Protein AF-A0A2E6LQM0-F1 (afdb_monomer_lite)

Secondary structure (DSSP, 8-state):
--HHHHHHHHHHHHHHHHHHHHHHTEEETTEE-HHHHHHHHHHHHHHHHH-GGGGT--GGGHHHHHHHHHHHHHHHH-TT--HHHHHHHHTSHHHHHHHHHTT--HHHHHHHHHHHHHHH-HHHHHHHHHHHHT-TT-

Radius of gyration: 16.31 Å; chains: 1; bounding box: 51×28×39 Å

pLDDT: mean 93.1, std 7.5, range [54.34, 98.25]

Foldseek 3Di:
DDLVVLLVVLLVLCVVVLVVLQVVQDPDPPDGNLLSSLLSLLLVLLVCCVCVVVSVDDNVSSVSNQVSSQVSSCVVNHHPDGNLVSLVCCLDPNVVVSCVVVVPDPVSSVSSPLVSCCSVPVPVNVVVVVCVVPPPVD

Sequence (138 aa):
MTSTELHRRLDAQFAPVMDDLAARAAVTDHMLDRDIYRILVATLWVNVVLAPEDAGLEERQLETLHDVINARIEPVLGAGE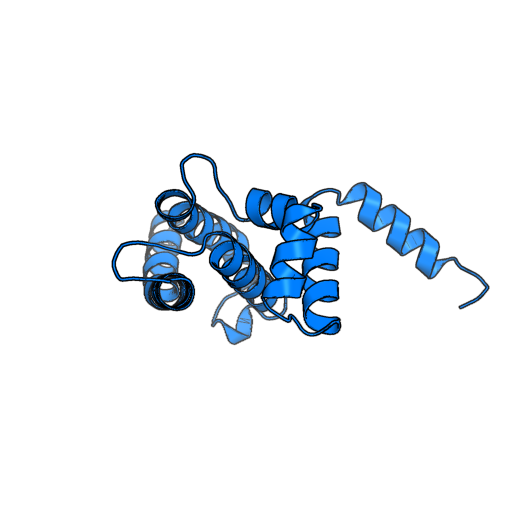SLRSCFRYLNGRDGERAMKEARLPPNHRDMLLYFASIILDPEGHRRWMDAIRNDPRR

Structure (mmCIF, N/CA/C/O backbone):
data_AF-A0A2E6LQM0-F1
#
_entry.id   AF-A0A2E6LQM0-F1
#
loop_
_atom_site.group_PDB
_atom_site.id
_atom_site.type_symbol
_atom_site.label_atom_id
_atom_site.label_alt_id
_atom_site.label_comp_id
_atom_site.label_asym_id
_atom_site.label_entity_id
_atom_site.label_seq_id
_atom_site.pdbx_PDB_ins_code
_atom_site.Cartn_x
_atom_site.Cartn_y
_atom_site.Cartn_z
_atom_site.occupancy
_atom_site.B_iso_or_equiv
_atom_site.auth_seq_id
_atom_site.auth_comp_id
_atom_site.auth_asym_id
_atom_site.auth_atom_id
_atom_site.pdbx_PDB_model_num
ATOM 1 N N . MET A 1 1 ? -15.438 -9.094 -20.113 1.00 68.62 1 MET A N 1
ATOM 2 C CA . MET A 1 1 ? -15.581 -8.458 -18.790 1.00 68.62 1 MET A CA 1
ATOM 3 C C . MET A 1 1 ? -15.360 -6.971 -18.976 1.00 68.62 1 MET A C 1
ATOM 5 O O . MET A 1 1 ? -14.354 -6.594 -19.566 1.00 68.62 1 MET A O 1
ATOM 9 N N . THR A 1 2 ? -16.323 -6.152 -18.576 1.00 86.94 2 THR A N 1
ATOM 10 C CA . THR A 1 2 ? -16.230 -4.686 -18.641 1.00 86.94 2 THR A CA 1
ATOM 11 C C . THR A 1 2 ? -15.305 -4.147 -17.541 1.00 86.94 2 THR A C 1
ATOM 13 O O . THR A 1 2 ? -15.049 -4.836 -16.553 1.00 86.94 2 THR A O 1
ATOM 16 N N . SER A 1 3 ? -14.808 -2.912 -17.687 1.00 84.38 3 SER A N 1
ATOM 17 C CA . SER A 1 3 ? -13.969 -2.255 -16.665 1.00 84.38 3 SER A CA 1
ATOM 18 C C . SER A 1 3 ? -14.671 -2.195 -15.296 1.00 84.38 3 SER A C 1
ATOM 20 O O . SER A 1 3 ? -14.078 -2.531 -14.274 1.00 84.38 3 SER A O 1
ATOM 22 N N . THR A 1 4 ? -15.975 -1.899 -15.276 1.00 89.94 4 THR A N 1
ATOM 23 C CA . THR A 1 4 ? -16.789 -1.860 -14.050 1.00 89.94 4 THR A CA 1
ATOM 24 C C . THR A 1 4 ? -16.953 -3.234 -13.391 1.00 89.94 4 THR A C 1
ATOM 26 O O . THR A 1 4 ? -16.914 -3.340 -12.165 1.00 89.94 4 THR A O 1
ATOM 29 N N . GLU A 1 5 ? -17.130 -4.300 -14.176 1.00 93.62 5 GLU A N 1
ATOM 30 C CA . GLU A 1 5 ? -17.205 -5.670 -13.645 1.00 93.62 5 GLU A CA 1
ATOM 31 C C . GLU A 1 5 ? -15.868 -6.123 -13.055 1.00 93.62 5 GLU A C 1
ATOM 33 O O . GLU A 1 5 ? -15.854 -6.742 -11.990 1.00 93.62 5 GLU A O 1
ATOM 38 N N . LEU A 1 6 ? -14.752 -5.787 -13.713 1.00 93.94 6 LEU A N 1
ATOM 39 C CA . LEU A 1 6 ? -13.416 -6.078 -13.195 1.00 93.94 6 LEU A CA 1
ATOM 40 C C . LEU A 1 6 ? -13.180 -5.356 -11.867 1.00 93.94 6 LEU A C 1
ATOM 42 O O . LEU A 1 6 ? -12.761 -5.999 -10.909 1.00 93.94 6 LEU A O 1
ATOM 46 N N . HIS A 1 7 ? -13.500 -4.062 -11.796 1.00 96.25 7 HIS A N 1
ATOM 47 C CA . HIS A 1 7 ? -13.360 -3.275 -10.572 1.00 96.25 7 HIS A CA 1
ATOM 48 C C . HIS A 1 7 ? -14.140 -3.901 -9.409 1.00 96.25 7 HIS A C 1
ATOM 50 O O . HIS A 1 7 ? -13.564 -4.174 -8.362 1.00 96.25 7 HIS A O 1
ATOM 56 N N . ARG A 1 8 ? -15.424 -4.232 -9.611 1.00 96.19 8 ARG A N 1
ATOM 57 C CA . ARG A 1 8 ? -16.259 -4.861 -8.572 1.00 96.19 8 ARG A CA 1
ATOM 58 C C . ARG A 1 8 ? -15.725 -6.225 -8.129 1.00 96.19 8 ARG A C 1
ATOM 60 O O . ARG A 1 8 ? -15.775 -6.548 -6.946 1.00 96.19 8 ARG A O 1
ATOM 67 N N . ARG A 1 9 ? -15.233 -7.040 -9.068 1.00 96.56 9 ARG A N 1
ATOM 68 C CA . ARG A 1 9 ? -14.645 -8.351 -8.756 1.00 96.56 9 ARG A CA 1
ATOM 69 C C . ARG A 1 9 ? -13.395 -8.203 -7.890 1.00 96.56 9 ARG A C 1
ATOM 71 O O . ARG A 1 9 ? -13.270 -8.916 -6.900 1.00 96.56 9 ARG A O 1
ATOM 78 N N . LEU A 1 10 ? -12.490 -7.300 -8.270 1.00 97.25 10 LEU A N 1
ATOM 79 C CA . LEU A 1 10 ? -11.258 -7.040 -7.523 1.00 97.25 10 LEU A CA 1
ATOM 80 C C . LEU A 1 10 ? -11.552 -6.449 -6.147 1.00 97.25 10 LEU A C 1
ATOM 82 O O . LEU A 1 10 ? -10.947 -6.880 -5.171 1.00 97.25 10 LEU A O 1
ATOM 86 N N . ASP A 1 11 ? -12.521 -5.539 -6.060 1.00 97.62 11 ASP A N 1
ATOM 87 C CA . ASP A 1 11 ? -12.989 -4.996 -4.789 1.00 97.62 11 ASP A CA 1
ATOM 88 C C . ASP A 1 11 ? -13.477 -6.103 -3.850 1.00 97.62 11 ASP A C 1
ATOM 90 O O . ASP A 1 11 ? -12.983 -6.221 -2.733 1.00 97.62 11 ASP A O 1
ATOM 94 N N . ALA A 1 12 ? -14.355 -6.990 -4.324 1.00 97.06 12 ALA A N 1
ATOM 95 C CA . ALA A 1 12 ? -14.837 -8.117 -3.527 1.00 97.06 12 ALA A CA 1
ATOM 96 C C . ALA A 1 12 ? -13.717 -9.099 -3.132 1.00 97.06 12 ALA A C 1
ATOM 98 O O . ALA A 1 12 ? -13.733 -9.639 -2.029 1.00 97.06 12 ALA A O 1
ATOM 99 N N . GLN A 1 13 ? -12.743 -9.329 -4.019 1.00 96.50 13 GLN A N 1
ATOM 100 C CA . GLN A 1 13 ? -11.610 -10.222 -3.769 1.00 96.50 13 GLN A CA 1
ATOM 101 C C . GLN A 1 13 ? -10.655 -9.661 -2.705 1.00 96.50 13 GLN A C 1
ATOM 103 O O . GLN A 1 13 ? -10.186 -10.411 -1.852 1.00 96.50 13 GLN A O 1
ATOM 108 N N . PHE A 1 14 ? -10.359 -8.359 -2.750 1.00 97.12 14 PHE A N 1
ATOM 109 C CA . PHE A 1 14 ? -9.395 -7.717 -1.851 1.00 97.12 14 PHE A CA 1
ATOM 110 C C . PHE A 1 14 ? -10.026 -7.135 -0.588 1.00 97.12 14 PHE A C 1
ATOM 112 O O . PHE A 1 14 ? -9.290 -6.845 0.356 1.00 97.12 14 PHE A O 1
ATOM 119 N N . ALA A 1 15 ? -11.356 -7.013 -0.522 1.00 96.62 15 ALA A N 1
ATOM 120 C CA . ALA A 1 15 ? -12.053 -6.522 0.663 1.00 96.62 15 ALA A CA 1
ATOM 121 C C . ALA A 1 15 ? -11.598 -7.205 1.961 1.00 96.62 15 ALA A C 1
ATOM 123 O O . ALA A 1 15 ? -11.168 -6.486 2.860 1.00 96.62 15 ALA A O 1
ATOM 124 N N . PRO A 1 16 ? -11.563 -8.552 2.052 1.00 96.81 16 PRO A N 1
ATOM 125 C CA . PRO A 1 16 ? -11.198 -9.220 3.299 1.00 96.81 16 PRO A CA 1
ATOM 126 C C . PRO A 1 16 ? -9.758 -8.926 3.725 1.00 96.81 16 PRO A C 1
ATOM 128 O O . PRO A 1 16 ? -9.474 -8.807 4.912 1.00 96.81 16 PRO A O 1
ATOM 131 N N . VAL A 1 17 ? -8.845 -8.787 2.758 1.00 96.56 17 VAL A N 1
ATOM 132 C CA . VAL A 1 17 ? -7.440 -8.458 3.030 1.00 96.56 17 VAL A CA 1
ATOM 133 C C . VAL A 1 17 ? -7.339 -7.034 3.559 1.00 96.56 17 VAL A C 1
ATOM 135 O O . VAL A 1 17 ? -6.678 -6.802 4.563 1.00 96.56 17 VAL A O 1
ATOM 138 N N . MET A 1 18 ? -8.019 -6.082 2.919 1.00 96.62 18 MET A N 1
ATOM 139 C CA . MET A 1 18 ? -8.012 -4.682 3.347 1.00 96.62 18 MET A CA 1
ATOM 140 C C . MET A 1 18 ? -8.632 -4.503 4.738 1.00 96.62 18 MET A C 1
ATOM 142 O O . MET A 1 18 ? -8.105 -3.726 5.537 1.00 96.62 18 MET A O 1
ATOM 146 N N . ASP A 1 19 ? -9.690 -5.254 5.044 1.00 94.69 19 ASP A N 1
ATOM 147 C CA . ASP A 1 19 ? -10.330 -5.259 6.361 1.00 94.69 19 ASP A CA 1
ATOM 148 C C . ASP A 1 19 ? -9.392 -5.849 7.431 1.00 94.69 19 ASP A C 1
ATOM 150 O O . ASP A 1 19 ? -9.253 -5.279 8.514 1.00 94.69 19 ASP A O 1
ATOM 154 N N . ASP A 1 20 ? -8.669 -6.931 7.116 1.00 95.69 20 ASP A N 1
ATOM 155 C CA . ASP A 1 20 ? -7.648 -7.508 8.002 1.00 95.69 20 ASP A CA 1
ATOM 156 C C . ASP A 1 20 ? -6.478 -6.536 8.245 1.00 95.69 20 ASP A C 1
ATOM 158 O O . ASP A 1 20 ? -6.012 -6.393 9.375 1.00 95.69 20 ASP A O 1
ATOM 162 N N . LEU A 1 21 ? -6.031 -5.791 7.226 1.00 96.12 21 LEU A N 1
ATOM 163 C CA . LEU A 1 21 ? -5.003 -4.759 7.414 1.00 96.12 21 LEU A CA 1
ATOM 164 C C . LEU A 1 21 ? -5.471 -3.646 8.358 1.00 96.12 21 LEU A C 1
ATOM 166 O O . LEU A 1 21 ? -4.701 -3.204 9.213 1.00 96.12 21 LEU A O 1
ATOM 170 N N . ALA A 1 22 ? -6.722 -3.199 8.221 1.00 93.56 22 ALA A N 1
ATOM 171 C CA . ALA A 1 22 ? -7.304 -2.206 9.119 1.00 93.56 22 ALA A CA 1
ATOM 172 C C . ALA A 1 22 ? -7.414 -2.746 10.553 1.00 93.56 22 ALA A C 1
ATOM 174 O O . ALA A 1 22 ? -7.044 -2.050 11.496 1.00 93.56 22 ALA A O 1
ATOM 175 N N . ALA A 1 23 ? -7.836 -4.003 10.717 1.00 92.50 23 ALA A N 1
ATOM 176 C CA . ALA A 1 23 ? -7.922 -4.656 12.019 1.00 92.50 23 ALA A CA 1
ATOM 177 C C . ALA A 1 23 ? -6.548 -4.804 12.694 1.00 92.50 23 ALA A C 1
ATOM 179 O O . ALA A 1 23 ? -6.412 -4.525 13.881 1.00 92.50 23 ALA A O 1
ATOM 180 N N . ARG A 1 24 ? -5.499 -5.170 11.945 1.00 92.69 24 ARG A N 1
ATOM 181 C CA . ARG A 1 24 ? -4.119 -5.250 12.466 1.00 92.69 24 ARG A CA 1
ATOM 182 C C . ARG A 1 24 ? -3.553 -3.897 12.888 1.00 92.69 24 ARG A C 1
ATOM 184 O O . ARG A 1 24 ? -2.681 -3.847 13.750 1.00 92.69 24 ARG A O 1
ATOM 191 N N . ALA A 1 25 ? -4.020 -2.822 12.262 1.00 92.88 25 ALA A N 1
ATOM 192 C CA . ALA A 1 25 ? -3.662 -1.458 12.621 1.00 92.88 25 ALA A CA 1
ATOM 193 C C . ALA A 1 25 ? -4.544 -0.886 13.748 1.00 92.88 25 ALA A C 1
ATOM 195 O O . ALA A 1 25 ? -4.293 0.225 14.210 1.00 92.88 25 ALA A O 1
ATOM 196 N N . ALA A 1 26 ? -5.578 -1.600 14.201 1.00 88.94 26 ALA A N 1
ATOM 197 C CA . ALA A 1 26 ? -6.442 -1.131 15.274 1.00 88.94 26 ALA A CA 1
ATOM 198 C C . ALA A 1 26 ? -5.712 -1.179 16.627 1.00 88.94 26 ALA A C 1
ATOM 200 O O . ALA A 1 26 ? -5.187 -2.209 17.045 1.00 88.94 26 ALA A O 1
ATOM 201 N N . VAL A 1 27 ? -5.706 -0.047 17.328 1.00 80.62 27 VAL A N 1
ATOM 202 C CA . VAL A 1 27 ? -5.207 0.090 18.705 1.00 80.62 27 VAL A CA 1
ATOM 203 C C . VAL A 1 27 ? -6.338 -0.177 19.703 1.00 80.62 27 VAL A C 1
ATOM 205 O O . VAL A 1 27 ? -6.116 -0.762 20.760 1.00 80.62 27 VAL A O 1
ATOM 208 N N . THR A 1 28 ? -7.558 0.241 19.355 1.00 77.31 28 THR A N 1
ATOM 209 C CA . THR A 1 28 ? -8.825 -0.064 20.043 1.00 77.31 28 THR A CA 1
ATOM 210 C C . THR A 1 28 ? -9.952 -0.155 19.008 1.00 77.31 28 THR A C 1
ATOM 212 O O . THR A 1 28 ? -9.744 0.205 17.850 1.00 77.31 28 THR A O 1
ATOM 215 N N . ASP A 1 29 ? -11.166 -0.534 19.421 1.00 68.25 29 ASP A N 1
ATOM 216 C CA . ASP A 1 29 ? -12.345 -0.633 18.536 1.00 68.25 29 ASP A CA 1
ATOM 217 C C . ASP A 1 29 ? -12.679 0.662 17.761 1.00 68.25 29 ASP A C 1
ATOM 219 O O . ASP A 1 29 ? -13.433 0.636 16.787 1.00 68.25 29 ASP A O 1
ATOM 223 N N . HIS A 1 30 ? -12.134 1.813 18.174 1.00 68.94 30 HIS A N 1
ATOM 224 C CA . HIS A 1 30 ? -12.396 3.120 17.559 1.00 68.94 30 HIS A CA 1
ATOM 225 C C . HIS A 1 30 ? -11.135 3.896 17.164 1.00 68.94 30 HIS A C 1
ATOM 227 O O . HIS A 1 30 ? -11.244 5.012 16.654 1.00 68.94 30 HIS A O 1
ATOM 233 N N . MET A 1 31 ? -9.942 3.347 17.4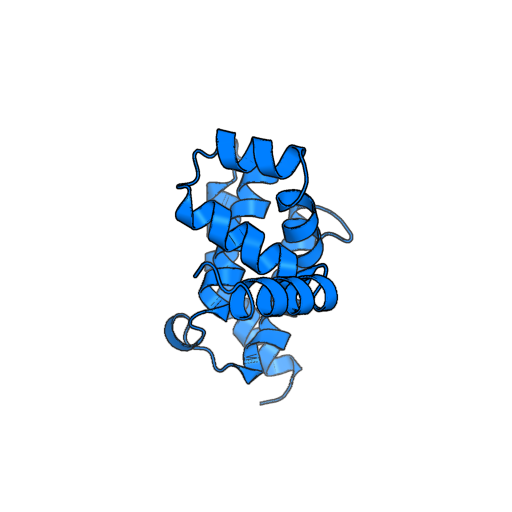06 1.00 82.25 31 MET A N 1
ATOM 234 C CA . MET A 1 31 ? -8.684 4.043 17.149 1.00 82.25 31 MET A CA 1
ATOM 235 C C . MET A 1 31 ? -7.760 3.174 16.311 1.00 82.25 31 MET A C 1
ATOM 237 O O . MET A 1 31 ? -7.380 2.083 16.725 1.00 82.25 31 MET A O 1
ATOM 241 N N . LEU A 1 32 ? -7.376 3.693 15.147 1.00 89.62 32 LEU A N 1
ATOM 242 C CA . LEU A 1 32 ? -6.479 3.039 14.205 1.00 89.62 32 LEU A CA 1
ATOM 243 C C . LEU A 1 32 ? -5.133 3.765 14.165 1.00 89.62 32 LEU A C 1
ATOM 245 O O . LEU A 1 32 ? -5.079 4.989 14.013 1.00 89.62 32 LEU A O 1
ATOM 249 N N . ASP A 1 33 ? -4.052 2.998 14.269 1.00 94.81 33 ASP A N 1
ATOM 250 C CA . ASP A 1 33 ? -2.697 3.458 14.006 1.00 94.81 33 ASP A CA 1
ATOM 251 C C . ASP A 1 33 ? -2.505 3.613 12.493 1.00 94.81 33 ASP A C 1
ATOM 253 O O . ASP A 1 33 ? -2.317 2.658 11.731 1.00 94.81 33 ASP A O 1
ATOM 257 N N . ARG A 1 34 ? -2.588 4.864 12.043 1.00 95.38 34 ARG A N 1
ATOM 258 C CA . ARG A 1 34 ? -2.507 5.204 10.621 1.00 95.38 34 ARG A CA 1
ATOM 259 C C . ARG A 1 34 ? -1.133 4.914 10.033 1.00 95.38 34 ARG A C 1
ATOM 261 O O . ARG A 1 34 ? -1.034 4.699 8.827 1.00 95.38 34 ARG A O 1
ATOM 268 N N . ASP A 1 35 ? -0.087 4.905 10.846 1.00 96.62 35 ASP A N 1
ATOM 269 C CA . ASP A 1 35 ? 1.271 4.687 10.370 1.00 96.62 35 ASP A CA 1
ATOM 270 C C . ASP A 1 35 ? 1.505 3.208 10.088 1.00 96.62 35 ASP A C 1
ATOM 272 O O . ASP A 1 35 ? 1.989 2.855 9.009 1.00 96.62 35 ASP A O 1
ATOM 276 N N . ILE A 1 36 ? 1.041 2.339 10.990 1.00 96.69 36 ILE A N 1
ATOM 277 C CA . ILE A 1 36 ? 1.011 0.893 10.751 1.00 96.69 36 ILE A CA 1
ATOM 278 C C . ILE A 1 36 ? 0.159 0.569 9.523 1.00 96.69 36 ILE A C 1
ATOM 280 O O . ILE A 1 36 ? 0.604 -0.186 8.658 1.00 96.69 36 ILE A O 1
ATOM 284 N N . TYR A 1 37 ? -1.017 1.183 9.374 1.00 97.62 37 TYR A N 1
ATOM 285 C CA . TYR A 1 37 ? -1.857 0.956 8.195 1.00 97.62 37 TYR A CA 1
ATOM 286 C C . TYR A 1 37 ? -1.166 1.364 6.884 1.00 97.62 37 TYR A C 1
ATOM 288 O O . TYR A 1 37 ? -1.177 0.596 5.920 1.00 97.62 37 TYR A O 1
ATOM 296 N N . ARG A 1 38 ? -0.491 2.524 6.848 1.00 98.19 38 ARG A N 1
ATOM 297 C CA . ARG A 1 38 ? 0.304 2.955 5.680 1.00 98.19 38 ARG A CA 1
ATOM 298 C C . ARG A 1 38 ? 1.392 1.942 5.325 1.00 98.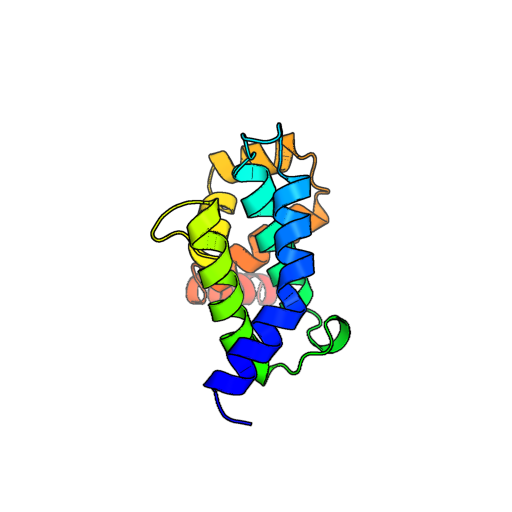19 38 ARG A C 1
ATOM 300 O O . ARG A 1 38 ? 1.550 1.622 4.147 1.00 98.19 38 ARG A O 1
ATOM 307 N N . ILE A 1 39 ? 2.113 1.421 6.321 1.00 98.12 39 ILE A N 1
ATOM 308 C CA . ILE A 1 39 ? 3.148 0.394 6.124 1.00 98.12 39 ILE A CA 1
ATOM 309 C C . ILE A 1 39 ? 2.537 -0.893 5.563 1.00 98.12 39 ILE A C 1
ATOM 311 O O . ILE A 1 39 ? 3.048 -1.446 4.586 1.00 98.12 39 ILE A O 1
ATOM 315 N N . LEU A 1 40 ? 1.444 -1.371 6.159 1.00 97.94 40 LEU A N 1
ATOM 316 C CA . LEU A 1 40 ? 0.776 -2.609 5.765 1.00 97.94 40 LEU A CA 1
ATOM 317 C C . LEU A 1 40 ? 0.247 -2.540 4.331 1.00 97.94 40 LEU A C 1
ATOM 319 O O . LEU A 1 40 ? 0.500 -3.446 3.538 1.00 97.94 40 LEU A O 1
ATOM 323 N N . VAL A 1 41 ? -0.431 -1.450 3.972 1.00 97.94 41 VAL A N 1
ATOM 324 C CA . VAL A 1 41 ? -0.998 -1.279 2.630 1.00 97.94 41 VAL A CA 1
ATOM 325 C C . VAL A 1 41 ? 0.093 -1.091 1.574 1.00 97.94 41 VAL A C 1
ATOM 327 O O . VAL A 1 41 ? 0.009 -1.686 0.500 1.00 97.94 41 VAL A O 1
ATOM 330 N N . ALA A 1 42 ? 1.157 -0.338 1.874 1.00 98.25 42 ALA A N 1
ATOM 331 C CA . ALA A 1 42 ? 2.307 -0.243 0.975 1.00 98.25 42 ALA A CA 1
ATOM 332 C C . ALA A 1 42 ? 2.979 -1.612 0.774 1.00 98.25 42 ALA A C 1
ATOM 334 O O . ALA A 1 42 ? 3.338 -1.964 -0.345 1.00 98.25 42 ALA A O 1
ATOM 335 N N . THR A 1 43 ? 3.089 -2.412 1.839 1.00 97.81 43 THR A N 1
ATOM 336 C CA . THR A 1 43 ? 3.640 -3.774 1.775 1.00 97.81 43 THR A CA 1
ATOM 337 C C . THR A 1 43 ? 2.780 -4.693 0.916 1.00 97.81 43 THR A C 1
ATOM 339 O O . THR A 1 43 ? 3.316 -5.402 0.067 1.00 97.81 43 THR A O 1
ATOM 342 N N . LEU A 1 44 ? 1.455 -4.657 1.094 1.00 97.69 44 LEU A N 1
ATOM 343 C CA . LEU A 1 44 ? 0.517 -5.395 0.250 1.00 97.69 44 LEU A CA 1
ATOM 344 C C . LEU A 1 44 ? 0.724 -5.040 -1.225 1.00 97.69 44 LEU A C 1
ATOM 346 O O . LEU A 1 44 ? 0.889 -5.936 -2.047 1.00 97.69 44 LEU A O 1
ATOM 350 N N . TRP A 1 45 ? 0.751 -3.745 -1.548 1.00 98.00 45 TRP A N 1
ATOM 351 C CA . TRP A 1 45 ? 0.919 -3.290 -2.925 1.00 98.00 45 TRP A CA 1
ATOM 352 C C . TRP A 1 45 ? 2.229 -3.778 -3.543 1.00 98.00 45 TRP A C 1
ATOM 354 O O . TRP A 1 45 ? 2.217 -4.307 -4.650 1.00 98.00 45 TRP A O 1
ATOM 364 N N . VAL A 1 46 ? 3.346 -3.657 -2.819 1.00 97.19 46 VAL A N 1
ATOM 365 C CA . VAL A 1 46 ? 4.644 -4.141 -3.304 1.00 97.19 46 VAL A CA 1
ATOM 366 C C . VAL A 1 46 ? 4.612 -5.641 -3.581 1.00 97.19 46 VAL A C 1
ATOM 368 O O . VAL A 1 46 ? 5.039 -6.061 -4.652 1.00 97.19 46 VAL A O 1
ATOM 371 N N . ASN A 1 47 ? 4.072 -6.443 -2.661 1.00 96.00 47 ASN A N 1
ATOM 372 C CA . ASN A 1 47 ? 4.002 -7.892 -2.846 1.00 96.00 47 ASN A CA 1
ATOM 373 C C . ASN A 1 47 ? 3.163 -8.265 -4.076 1.00 96.00 47 ASN A C 1
ATOM 375 O O . ASN A 1 47 ? 3.575 -9.112 -4.861 1.00 96.00 47 ASN A O 1
ATOM 379 N N . VAL A 1 48 ? 2.026 -7.592 -4.279 1.00 97.00 48 VAL A N 1
ATOM 380 C CA . VAL A 1 48 ? 1.154 -7.842 -5.435 1.00 97.00 48 VAL A CA 1
ATOM 381 C C . VAL A 1 48 ? 1.803 -7.410 -6.750 1.00 97.00 48 VAL A C 1
ATOM 383 O O . VAL A 1 48 ? 1.645 -8.092 -7.755 1.00 97.00 48 VAL A O 1
ATOM 386 N N . VAL A 1 49 ? 2.543 -6.300 -6.774 1.00 95.94 49 VAL A N 1
ATOM 387 C CA . VAL A 1 49 ? 3.250 -5.859 -7.988 1.00 95.94 49 VAL A CA 1
ATOM 388 C C . VAL A 1 49 ? 4.434 -6.771 -8.316 1.00 95.94 49 VAL A C 1
ATOM 390 O O . VAL A 1 49 ? 4.724 -6.981 -9.490 1.00 95.94 49 VAL A O 1
ATOM 393 N N . LEU A 1 50 ? 5.121 -7.311 -7.305 1.00 94.94 50 LEU A N 1
ATOM 394 C CA . LEU A 1 50 ? 6.249 -8.225 -7.509 1.00 94.94 50 LEU A CA 1
ATOM 395 C C . LEU A 1 50 ? 5.818 -9.598 -8.037 1.00 94.94 50 LEU A C 1
ATOM 397 O O . LEU A 1 50 ? 6.555 -10.177 -8.830 1.00 94.94 50 LEU A O 1
ATOM 401 N N . ALA A 1 51 ? 4.668 -10.105 -7.590 1.00 94.88 51 ALA A N 1
ATOM 402 C CA . ALA A 1 51 ? 4.139 -11.412 -7.976 1.00 94.88 51 ALA A CA 1
ATOM 403 C C . ALA A 1 51 ? 2.598 -11.362 -8.084 1.00 94.88 51 ALA A C 1
ATOM 405 O O . ALA A 1 51 ? 1.891 -11.828 -7.183 1.00 94.88 51 ALA A O 1
ATOM 406 N N . PRO A 1 52 ? 2.035 -10.762 -9.151 1.00 96.19 52 PRO A N 1
ATOM 407 C CA . PRO A 1 52 ? 0.583 -10.647 -9.315 1.00 96.19 52 PRO A CA 1
ATOM 408 C C . PRO A 1 52 ? -0.120 -12.011 -9.351 1.00 96.19 52 PRO A C 1
ATOM 410 O O . PRO A 1 52 ? -1.240 -12.148 -8.856 1.00 96.19 52 PRO A O 1
ATOM 413 N N . GLU A 1 53 ? 0.542 -13.036 -9.879 1.00 96.12 53 GLU A N 1
ATOM 414 C CA . GLU A 1 53 ? 0.044 -14.405 -9.958 1.00 96.12 53 GLU A CA 1
ATOM 415 C C . GLU A 1 53 ? -0.210 -15.038 -8.584 1.00 96.12 53 GLU A C 1
ATOM 417 O O . GLU A 1 53 ? -1.200 -15.757 -8.431 1.00 96.12 53 GLU A O 1
ATOM 422 N N . ASP A 1 54 ? 0.595 -14.706 -7.569 1.00 94.44 54 ASP A N 1
ATOM 423 C CA . ASP A 1 54 ? 0.410 -15.187 -6.192 1.00 94.44 54 ASP A CA 1
ATOM 424 C C . ASP A 1 54 ? -0.879 -14.622 -5.574 1.00 94.44 54 ASP A C 1
ATOM 426 O O . ASP A 1 54 ? -1.491 -15.232 -4.695 1.00 94.44 54 ASP A O 1
ATOM 430 N N . ALA A 1 55 ? -1.334 -13.472 -6.077 1.00 92.69 55 ALA A N 1
ATOM 431 C CA . ALA A 1 55 ? -2.617 -12.867 -5.740 1.00 92.69 55 ALA A CA 1
ATOM 432 C C . ALA A 1 55 ? -3.760 -13.295 -6.685 1.00 92.69 55 ALA A C 1
ATOM 434 O O . ALA A 1 55 ? -4.881 -12.789 -6.573 1.00 92.69 55 ALA A O 1
ATOM 435 N N . GLY A 1 56 ? -3.503 -14.214 -7.622 1.00 93.94 56 GLY A N 1
ATOM 436 C CA . GLY A 1 56 ? -4.469 -14.648 -8.631 1.00 93.94 56 GLY A CA 1
ATOM 437 C C . GLY A 1 56 ? -4.815 -13.551 -9.641 1.00 93.94 56 GLY A C 1
ATOM 438 O O . GLY A 1 56 ? -5.966 -13.456 -10.080 1.00 93.94 56 GLY A O 1
ATOM 439 N N . LEU A 1 57 ? -3.847 -12.691 -9.963 1.00 96.31 57 LEU A N 1
ATOM 440 C CA . LEU A 1 57 ? -4.003 -11.559 -10.868 1.00 96.31 57 LEU A CA 1
ATOM 441 C C . LEU A 1 57 ? -3.111 -11.685 -12.094 1.00 96.31 57 LEU A C 1
ATOM 443 O O . LEU A 1 57 ? -2.074 -12.339 -12.100 1.00 96.31 57 LEU A O 1
ATOM 447 N N . GLU A 1 58 ? -3.521 -10.980 -13.135 1.00 95.44 58 GLU A N 1
ATOM 448 C CA . GLU A 1 58 ? -2.706 -10.719 -14.311 1.00 95.44 58 GLU A CA 1
ATOM 449 C C . GLU A 1 58 ? -2.186 -9.281 -14.253 1.00 95.44 58 GLU A C 1
ATOM 451 O O . GLU A 1 58 ? -2.883 -8.392 -13.765 1.00 95.44 58 GLU A O 1
ATOM 456 N N . GLU A 1 59 ? -1.007 -9.016 -14.818 1.00 94.12 59 GLU A N 1
ATOM 457 C CA . GLU A 1 59 ? -0.366 -7.690 -14.774 1.00 94.12 59 GLU A CA 1
ATOM 458 C C . GLU A 1 59 ? -1.293 -6.560 -15.261 1.00 94.12 59 GLU A C 1
ATOM 460 O O . GLU A 1 59 ? -1.403 -5.509 -14.633 1.00 94.12 59 GLU A O 1
ATOM 465 N N . ARG A 1 60 ? -2.079 -6.811 -16.319 1.00 94.62 60 ARG A N 1
ATOM 466 C CA . ARG A 1 60 ? -3.068 -5.853 -16.853 1.00 94.62 60 ARG A CA 1
ATOM 467 C C . ARG A 1 60 ? -4.177 -5.456 -15.867 1.00 94.62 60 ARG A C 1
ATOM 469 O O . ARG A 1 60 ? -4.951 -4.553 -16.157 1.00 94.62 60 ARG A O 1
ATOM 476 N N . GLN A 1 61 ? -4.324 -6.177 -14.757 1.00 96.31 61 GLN A N 1
ATOM 477 C CA . GLN A 1 61 ? -5.329 -5.920 -13.724 1.00 96.31 61 GLN A CA 1
ATOM 478 C C . GLN A 1 61 ? -4.786 -5.040 -12.592 1.00 96.31 61 GLN A C 1
ATOM 480 O O . GLN A 1 61 ? -5.579 -4.562 -11.781 1.00 96.31 61 GLN A O 1
ATOM 485 N N . LEU A 1 62 ? -3.469 -4.800 -12.541 1.00 96.44 62 LEU A N 1
ATOM 486 C CA . LEU A 1 62 ? -2.822 -4.027 -11.479 1.00 96.44 62 LEU A CA 1
ATOM 487 C C . LEU A 1 62 ? -3.306 -2.579 -11.428 1.00 96.44 62 LEU A C 1
ATOM 489 O O . LEU A 1 62 ? -3.525 -2.058 -10.340 1.00 96.44 62 LEU A O 1
ATOM 493 N N . GLU A 1 63 ? -3.537 -1.943 -12.577 1.00 96.06 63 GLU A N 1
ATOM 494 C CA . GLU A 1 63 ? -4.078 -0.579 -12.629 1.00 96.06 63 GLU A CA 1
ATOM 495 C C . GLU A 1 63 ? -5.473 -0.509 -11.991 1.00 96.06 63 GLU A C 1
ATOM 497 O O . GLU A 1 63 ? -5.731 0.322 -11.126 1.00 96.06 63 GLU A O 1
ATOM 502 N N . THR A 1 64 ? -6.359 -1.453 -12.322 1.00 97.19 64 THR A N 1
ATOM 503 C CA . THR A 1 64 ? -7.693 -1.494 -11.707 1.00 97.19 64 THR A CA 1
ATOM 504 C C . THR A 1 64 ? -7.625 -1.828 -10.216 1.00 97.19 64 THR A C 1
ATOM 506 O O . THR A 1 64 ? -8.403 -1.284 -9.434 1.00 97.19 64 THR A O 1
ATOM 509 N N . LEU A 1 65 ? -6.700 -2.698 -9.797 1.00 97.81 65 LEU A N 1
ATOM 510 C CA . LEU A 1 65 ? -6.487 -2.979 -8.379 1.00 97.81 65 LEU A CA 1
ATOM 511 C C . LEU A 1 65 ? -5.966 -1.747 -7.628 1.00 97.81 65 LEU A C 1
ATOM 513 O O . LEU A 1 65 ? -6.405 -1.492 -6.511 1.00 97.81 65 LEU A O 1
ATOM 517 N N . HIS A 1 66 ? -5.052 -0.982 -8.221 1.00 97.50 66 HIS A N 1
ATOM 518 C CA . HIS A 1 66 ? -4.542 0.255 -7.638 1.00 97.50 66 HIS A CA 1
ATOM 519 C C . HIS A 1 66 ? -5.687 1.223 -7.311 1.00 97.50 66 HIS A C 1
ATOM 521 O O . HIS A 1 66 ? -5.736 1.771 -6.208 1.00 97.50 66 HIS A O 1
ATOM 527 N N . ASP A 1 67 ? -6.649 1.372 -8.222 1.00 97.56 67 ASP A N 1
ATOM 528 C CA . ASP A 1 67 ? -7.832 2.208 -8.000 1.00 97.56 67 ASP A CA 1
ATOM 529 C C . ASP A 1 67 ? -8.727 1.665 -6.880 1.00 97.56 67 ASP A C 1
ATOM 531 O O . ASP A 1 67 ? -9.169 2.429 -6.021 1.00 97.56 67 ASP A O 1
ATOM 535 N N . VAL A 1 68 ? -8.949 0.345 -6.842 1.00 97.81 68 VAL A N 1
ATOM 536 C CA . VAL A 1 68 ? -9.685 -0.329 -5.756 1.00 97.81 68 VAL A CA 1
ATOM 537 C C . VAL A 1 68 ? -9.019 -0.080 -4.401 1.00 97.81 68 VAL A C 1
ATOM 539 O O . VAL A 1 68 ? -9.689 0.276 -3.432 1.00 97.81 68 VAL A O 1
ATOM 542 N N . ILE A 1 69 ? -7.697 -0.240 -4.317 1.00 97.75 69 ILE A N 1
ATOM 543 C CA . ILE A 1 69 ? -6.955 -0.029 -3.071 1.00 97.75 69 ILE A CA 1
ATOM 544 C C . ILE A 1 69 ? -7.047 1.439 -2.646 1.00 97.75 69 ILE A C 1
ATOM 546 O O . ILE A 1 69 ? -7.320 1.707 -1.479 1.00 97.75 69 ILE A O 1
ATOM 550 N N . ASN A 1 70 ? -6.890 2.395 -3.566 1.00 97.75 70 ASN A N 1
ATOM 551 C CA . ASN A 1 70 ? -7.023 3.820 -3.244 1.00 97.75 70 ASN A CA 1
ATOM 552 C C . ASN A 1 70 ? -8.415 4.171 -2.709 1.00 97.75 70 ASN A C 1
ATOM 554 O O . ASN A 1 70 ? -8.514 4.850 -1.688 1.00 97.75 70 ASN A O 1
ATOM 558 N N . ALA A 1 71 ? -9.475 3.644 -3.329 1.00 96.56 71 ALA A N 1
ATOM 559 C CA . ALA A 1 71 ? -10.846 3.839 -2.860 1.00 96.56 71 ALA A CA 1
ATOM 560 C C . ALA A 1 71 ? -11.077 3.287 -1.439 1.00 96.56 71 ALA A C 1
ATOM 562 O O . ALA A 1 71 ? -11.939 3.783 -0.716 1.00 96.56 71 ALA A O 1
ATOM 563 N N . ARG A 1 72 ? -10.300 2.280 -1.018 1.00 96.12 72 ARG A N 1
ATOM 564 C CA . ARG A 1 72 ? -10.346 1.704 0.337 1.00 96.12 72 ARG A CA 1
ATOM 565 C C . ARG A 1 72 ? -9.425 2.394 1.340 1.00 96.12 72 ARG A C 1
ATOM 567 O O . ARG A 1 72 ? -9.715 2.368 2.532 1.00 96.12 72 ARG A O 1
ATOM 574 N N . ILE A 1 73 ? -8.342 3.019 0.882 1.00 96.75 73 ILE A N 1
ATOM 575 C CA . ILE A 1 73 ? -7.442 3.810 1.731 1.00 96.75 73 ILE A CA 1
ATOM 576 C C . ILE A 1 73 ? -8.139 5.078 2.223 1.00 96.75 73 ILE A C 1
ATOM 578 O O . ILE A 1 73 ? -8.026 5.425 3.401 1.00 96.75 73 ILE A O 1
ATOM 582 N N . GLU A 1 74 ? -8.829 5.781 1.326 1.00 95.69 74 GLU A N 1
ATOM 583 C CA . GLU A 1 74 ? -9.363 7.117 1.593 1.00 95.69 74 GLU A CA 1
ATOM 584 C C . GLU A 1 74 ? -10.309 7.172 2.816 1.00 95.69 74 GLU A C 1
ATOM 586 O O . GLU A 1 74 ? -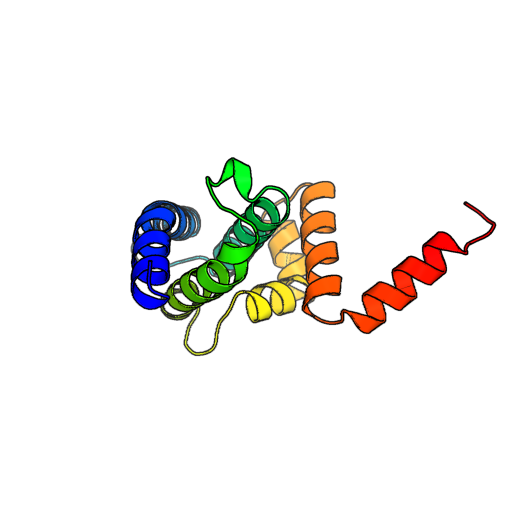10.107 8.033 3.676 1.00 95.69 74 GLU A O 1
ATOM 591 N N . PRO A 1 75 ? -11.260 6.233 3.010 1.00 93.75 75 PRO A N 1
ATOM 592 C CA . PRO A 1 75 ? -12.102 6.207 4.209 1.00 93.75 75 PRO A CA 1
ATOM 593 C C . PRO A 1 75 ? -11.335 5.966 5.519 1.00 93.75 75 PRO A C 1
ATOM 595 O O . PRO A 1 75 ? -11.818 6.346 6.584 1.00 93.75 75 PRO A O 1
ATOM 598 N N . VAL A 1 76 ? -10.157 5.333 5.461 1.00 92.81 76 VAL A N 1
ATOM 599 C CA . VAL A 1 76 ? -9.356 4.962 6.641 1.00 92.81 76 VAL A CA 1
ATOM 600 C C . VAL A 1 76 ? -8.374 6.071 7.022 1.00 92.81 76 VAL A C 1
ATOM 602 O O . VAL A 1 76 ? -8.259 6.442 8.194 1.00 92.81 76 VAL A O 1
ATOM 605 N N . LEU A 1 77 ? -7.650 6.609 6.040 1.00 94.50 77 LEU A N 1
ATOM 606 C CA . LEU A 1 77 ? -6.598 7.602 6.274 1.00 94.50 77 LEU A CA 1
ATOM 607 C C . LEU A 1 77 ? -7.096 9.048 6.174 1.00 94.50 77 LEU A C 1
ATOM 609 O O . LEU A 1 77 ? -6.522 9.930 6.821 1.00 94.50 77 LEU A O 1
ATOM 613 N N . GLY A 1 78 ? -8.185 9.279 5.441 1.00 94.00 78 GLY A N 1
ATOM 614 C CA . GLY A 1 78 ? -8.783 10.587 5.205 1.00 94.00 78 GLY A CA 1
ATOM 615 C C . GLY A 1 78 ? -8.801 10.975 3.726 1.00 94.00 78 GLY A C 1
ATOM 616 O O . GLY A 1 78 ? -8.119 10.381 2.893 1.00 94.00 78 GLY A O 1
ATOM 617 N N . ALA A 1 79 ? -9.589 12.007 3.418 1.00 92.50 79 ALA A N 1
ATOM 618 C CA . ALA A 1 79 ? -9.807 12.482 2.055 1.00 92.50 79 ALA A CA 1
ATOM 619 C C . ALA A 1 79 ? -8.491 12.814 1.327 1.00 92.50 79 ALA A C 1
ATOM 621 O O . ALA A 1 79 ? -7.628 13.509 1.870 1.00 92.50 79 ALA A O 1
ATOM 622 N N . GLY A 1 80 ? -8.364 12.343 0.084 1.00 90.06 80 GLY A N 1
ATOM 623 C CA . GLY A 1 80 ? -7.179 12.554 -0.756 1.00 90.06 80 GLY A CA 1
ATOM 624 C C . GLY A 1 80 ? -5.956 11.684 -0.424 1.00 90.06 80 GLY A C 1
ATOM 625 O O . GLY A 1 80 ? -4.913 11.836 -1.069 1.00 90.06 80 GLY A O 1
ATOM 626 N N . GLU A 1 81 ? -6.054 10.774 0.548 1.00 97.19 81 GLU A N 1
ATOM 627 C CA . GLU A 1 81 ? -5.020 9.768 0.808 1.00 97.19 81 GLU A CA 1
ATOM 628 C C . GLU A 1 81 ? -5.083 8.628 -0.224 1.00 97.19 81 GLU A C 1
ATOM 630 O O . GLU A 1 81 ? -6.142 8.249 -0.715 1.00 97.19 81 GLU A O 1
ATOM 635 N N . SER A 1 82 ? -3.919 8.090 -0.588 1.00 97.62 82 SER A N 1
ATOM 636 C CA . SER A 1 82 ? -3.732 7.098 -1.653 1.00 97.62 82 SER A CA 1
ATOM 637 C C . SER A 1 82 ? -2.469 6.269 -1.410 1.00 97.62 82 SER A C 1
ATOM 639 O O . SER A 1 82 ? -1.613 6.637 -0.607 1.00 97.62 82 SER A O 1
ATOM 641 N N . LEU A 1 83 ? -2.264 5.197 -2.175 1.00 97.25 83 LEU A N 1
ATOM 642 C CA . LEU A 1 83 ? -1.002 4.452 -2.202 1.00 97.25 83 LEU A CA 1
ATOM 643 C C . LEU A 1 83 ? 0.192 5.384 -2.422 1.00 97.25 83 LEU A C 1
ATOM 645 O O . LEU A 1 83 ? 1.202 5.291 -1.725 1.00 97.25 83 LEU A O 1
ATOM 649 N N . ARG A 1 84 ? 0.063 6.343 -3.346 1.00 97.31 84 ARG A N 1
ATOM 650 C CA . ARG A 1 84 ? 1.125 7.314 -3.620 1.00 97.31 84 ARG A CA 1
ATOM 651 C C . ARG A 1 84 ? 1.437 8.191 -2.406 1.00 97.31 84 ARG A C 1
ATOM 653 O O . ARG A 1 84 ? 2.610 8.488 -2.176 1.00 97.31 84 ARG A O 1
ATOM 660 N N . SER A 1 85 ? 0.435 8.625 -1.637 1.00 97.69 85 SER A N 1
ATOM 661 C CA . SER A 1 85 ? 0.692 9.389 -0.408 1.00 97.69 85 SER A CA 1
ATOM 662 C C . SER A 1 85 ? 1.269 8.510 0.703 1.00 97.69 85 SER A C 1
ATOM 664 O O . SER A 1 85 ? 2.164 8.982 1.402 1.00 97.69 85 SER A O 1
ATOM 666 N N . CYS A 1 86 ? 0.886 7.230 0.799 1.00 98.06 86 CYS A N 1
ATOM 667 C CA . CYS A 1 86 ? 1.538 6.259 1.684 1.00 98.06 86 CYS A CA 1
ATOM 668 C C . CYS A 1 86 ? 3.040 6.151 1.379 1.00 98.06 86 CYS A C 1
ATOM 670 O O . CYS A 1 86 ? 3.856 6.336 2.278 1.00 98.06 86 CYS A O 1
ATOM 672 N N . PHE A 1 87 ? 3.435 5.947 0.117 1.00 98.25 87 PHE A N 1
ATOM 673 C CA . PHE A 1 87 ? 4.860 5.908 -0.248 1.00 98.25 87 PHE A CA 1
ATOM 674 C C . PHE A 1 87 ? 5.571 7.239 0.009 1.00 98.25 87 PHE A C 1
ATOM 676 O O . PHE A 1 87 ? 6.714 7.245 0.461 1.00 98.25 87 PHE A O 1
ATOM 683 N N . ARG A 1 88 ? 4.902 8.376 -0.222 1.00 98.06 88 ARG 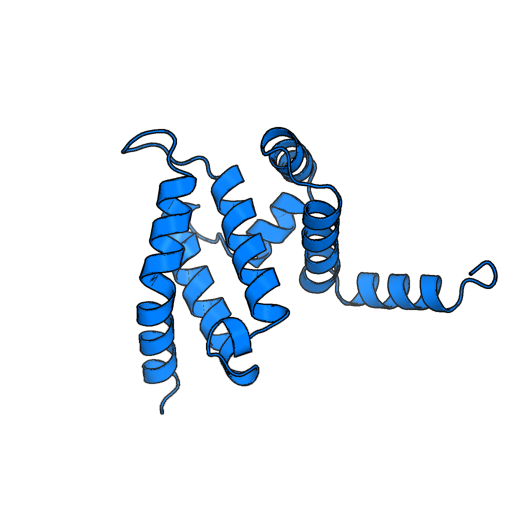A N 1
ATOM 684 C CA . ARG A 1 88 ? 5.458 9.698 0.108 1.00 98.06 88 ARG A CA 1
ATOM 685 C C . ARG A 1 88 ? 5.718 9.848 1.606 1.00 98.06 88 ARG A C 1
ATOM 687 O O . ARG A 1 88 ? 6.762 10.374 1.976 1.00 98.06 88 ARG A O 1
ATOM 694 N N . TYR A 1 89 ? 4.789 9.389 2.442 1.00 98.06 89 TYR A N 1
ATOM 695 C CA . TYR A 1 89 ? 4.936 9.376 3.895 1.00 98.06 89 TYR A CA 1
ATOM 696 C C . TYR A 1 89 ? 6.116 8.498 4.325 1.00 98.06 89 TYR A C 1
ATOM 698 O O . TYR A 1 89 ? 6.987 8.965 5.056 1.00 98.06 89 TYR A O 1
ATOM 706 N N . LEU A 1 90 ? 6.178 7.260 3.817 1.00 97.50 90 LEU A N 1
ATOM 707 C CA . LEU A 1 90 ? 7.240 6.293 4.124 1.00 97.50 90 LEU A CA 1
ATOM 708 C C . LEU A 1 90 ? 8.633 6.785 3.712 1.00 97.50 90 LEU A C 1
ATOM 710 O O . LEU A 1 90 ? 9.606 6.500 4.402 1.00 97.50 90 LEU A O 1
ATOM 714 N N . ASN A 1 91 ? 8.721 7.561 2.630 1.00 96.44 91 ASN A N 1
ATOM 715 C CA . ASN A 1 91 ? 9.962 8.189 2.172 1.00 96.44 91 ASN A CA 1
ATOM 716 C C . ASN A 1 91 ? 10.331 9.476 2.948 1.00 96.44 91 ASN A C 1
ATOM 718 O O . ASN A 1 91 ? 11.274 10.179 2.585 1.00 96.44 91 ASN A O 1
ATOM 722 N N . GLY A 1 92 ? 9.566 9.835 3.982 1.00 96.94 92 GLY A N 1
ATOM 723 C CA . GLY A 1 92 ? 9.809 10.982 4.854 1.00 96.94 92 GLY A CA 1
ATOM 724 C C . GLY A 1 92 ? 10.346 10.588 6.232 1.00 96.94 92 GLY A C 1
ATOM 725 O O . GLY A 1 92 ? 10.365 9.420 6.610 1.00 96.94 92 GLY A O 1
ATOM 726 N N . ARG A 1 93 ? 10.733 11.594 7.030 1.00 96.62 93 ARG A N 1
ATOM 727 C CA . ARG A 1 93 ? 11.269 11.394 8.394 1.00 96.62 93 ARG A CA 1
ATOM 728 C C . ARG A 1 93 ? 10.288 10.689 9.334 1.00 96.62 93 ARG A C 1
ATOM 730 O O . ARG A 1 93 ? 10.700 9.849 10.127 1.00 96.62 93 ARG A O 1
ATOM 737 N N . ASP A 1 94 ? 9.005 11.040 9.255 1.00 96.81 94 ASP A N 1
ATOM 738 C CA . ASP A 1 94 ? 7.976 10.414 10.090 1.00 96.81 94 ASP A CA 1
ATOM 739 C C . ASP A 1 94 ? 7.745 8.954 9.679 1.00 96.81 94 ASP A C 1
ATOM 741 O O . ASP A 1 94 ? 7.697 8.081 10.541 1.00 96.81 94 ASP A O 1
ATOM 745 N N . GLY A 1 95 ? 7.742 8.664 8.373 1.00 96.56 95 GLY A N 1
ATOM 746 C CA . GLY A 1 95 ? 7.698 7.299 7.855 1.00 96.56 95 GLY A CA 1
ATOM 747 C C . GLY A 1 95 ? 8.908 6.455 8.254 1.00 96.56 95 GLY A C 1
ATOM 748 O O . GLY A 1 95 ? 8.747 5.304 8.655 1.00 96.56 95 GLY A O 1
ATOM 749 N N . GLU A 1 96 ? 10.116 7.023 8.221 1.00 96.44 96 GLU A N 1
ATOM 750 C CA . GLU A 1 96 ? 11.324 6.349 8.707 1.00 96.44 96 GLU A CA 1
ATOM 751 C C . GLU A 1 96 ? 11.203 5.978 10.192 1.00 96.44 96 GLU A C 1
ATOM 753 O O . GLU A 1 96 ? 11.503 4.842 10.582 1.00 96.44 96 GLU A O 1
ATOM 758 N N . ARG A 1 97 ? 10.716 6.913 11.021 1.00 97.38 97 ARG A N 1
ATOM 759 C CA . ARG A 1 97 ? 10.445 6.659 12.440 1.00 97.38 97 ARG A CA 1
ATOM 760 C C . ARG A 1 97 ? 9.400 5.556 12.611 1.00 97.38 97 ARG A C 1
ATOM 762 O O . ARG A 1 97 ? 9.671 4.608 13.344 1.00 97.38 97 ARG A O 1
ATOM 769 N N . ALA A 1 98 ? 8.280 5.628 11.896 1.00 96.81 98 ALA A N 1
ATOM 770 C CA . ALA A 1 98 ? 7.218 4.628 11.957 1.00 96.81 98 ALA A CA 1
ATOM 771 C C . ALA A 1 98 ? 7.723 3.221 11.595 1.00 96.81 98 ALA A C 1
ATOM 773 O O . ALA A 1 98 ? 7.474 2.262 12.321 1.00 96.81 98 ALA A O 1
ATOM 774 N N . MET A 1 99 ? 8.509 3.082 10.521 1.00 97.25 99 MET A N 1
ATOM 775 C CA . MET A 1 99 ? 9.090 1.790 10.130 1.00 97.25 99 MET A CA 1
ATOM 776 C C . MET A 1 99 ? 10.048 1.235 11.193 1.00 97.25 99 MET A C 1
ATOM 778 O O . MET A 1 99 ? 10.106 0.022 11.410 1.00 97.25 99 MET A O 1
ATOM 782 N N . LYS A 1 100 ? 10.791 2.110 11.881 1.00 96.12 100 LYS A N 1
ATOM 783 C CA . LYS A 1 100 ? 11.670 1.723 12.992 1.00 96.12 100 LYS A CA 1
ATOM 784 C C . LYS A 1 100 ? 10.875 1.283 14.223 1.00 96.12 100 LYS A C 1
ATOM 786 O O . LYS A 1 100 ? 11.229 0.280 14.839 1.00 96.12 100 LYS A O 1
ATOM 791 N N . GLU A 1 101 ? 9.822 2.010 14.578 1.00 95.81 101 GLU A N 1
ATOM 792 C CA . GLU A 1 101 ? 8.942 1.695 15.711 1.00 95.81 101 GLU A CA 1
ATOM 793 C C . GLU A 1 101 ? 8.179 0.385 15.486 1.00 95.81 101 GLU A C 1
ATOM 795 O O . GLU A 1 101 ? 8.125 -0.456 16.383 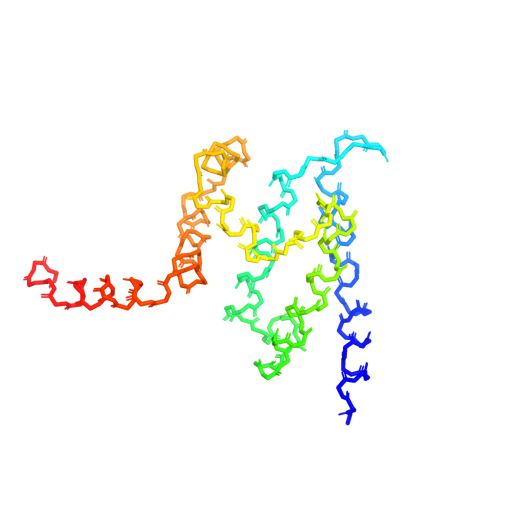1.00 95.81 101 GLU A O 1
ATOM 800 N N . ALA A 1 102 ? 7.727 0.150 14.253 1.00 94.19 102 ALA A N 1
ATOM 801 C CA . ALA A 1 102 ? 7.145 -1.109 13.795 1.00 94.19 102 ALA A CA 1
ATOM 802 C C . ALA A 1 102 ? 8.170 -2.256 13.661 1.00 94.19 102 ALA A C 1
ATOM 804 O O . ALA A 1 102 ? 7.798 -3.385 13.347 1.00 94.19 102 ALA A O 1
ATOM 805 N N . ARG A 1 103 ? 9.461 -1.984 13.911 1.00 95.81 103 ARG A N 1
ATOM 806 C CA . ARG A 1 103 ? 10.574 -2.948 13.867 1.00 95.81 103 ARG A CA 1
ATOM 807 C C . ARG A 1 103 ? 10.671 -3.703 12.540 1.00 95.81 103 ARG A C 1
ATOM 809 O O . ARG A 1 103 ? 10.944 -4.904 12.531 1.00 95.81 103 ARG A O 1
ATOM 816 N N . LEU A 1 104 ? 10.477 -3.001 11.421 1.00 95.25 104 LEU A N 1
ATOM 817 C CA . LEU A 1 104 ? 10.607 -3.617 10.104 1.00 95.25 104 LEU A CA 1
ATOM 818 C C . LEU A 1 104 ? 12.021 -4.184 9.914 1.00 95.25 104 LEU A C 1
ATOM 820 O O . LEU A 1 104 ? 13.007 -3.482 10.174 1.00 95.25 104 LEU A O 1
ATOM 824 N N . PRO A 1 105 ? 12.144 -5.427 9.421 1.00 96.00 105 PRO A N 1
ATOM 825 C CA . PRO A 1 105 ? 13.421 -5.961 8.980 1.00 96.00 105 PRO A CA 1
ATOM 826 C C . PRO A 1 105 ? 14.083 -5.040 7.937 1.00 96.00 105 PRO A C 1
ATOM 828 O O . PRO A 1 105 ? 13.374 -4.464 7.104 1.00 96.00 105 PRO A O 1
ATOM 831 N N . PRO A 1 106 ? 15.426 -4.905 7.927 1.00 94.31 106 PRO A N 1
ATOM 832 C CA . PRO A 1 106 ? 16.116 -4.009 6.997 1.00 94.31 106 PRO A CA 1
ATOM 833 C C . PRO A 1 106 ? 15.749 -4.250 5.529 1.00 94.31 106 PRO A C 1
ATOM 835 O O . PRO A 1 106 ? 15.433 -3.304 4.821 1.00 94.31 106 PRO A O 1
ATOM 838 N N . ASN A 1 107 ? 15.682 -5.512 5.101 1.00 94.75 107 ASN A N 1
ATOM 839 C CA . ASN A 1 107 ? 15.296 -5.890 3.739 1.00 94.75 107 ASN A CA 1
ATOM 840 C C . ASN A 1 107 ? 13.875 -5.437 3.366 1.00 94.75 107 ASN A C 1
ATOM 842 O O . ASN A 1 107 ? 13.647 -5.013 2.237 1.00 94.75 107 ASN A O 1
ATOM 846 N N . HIS A 1 108 ? 12.925 -5.500 4.300 1.00 95.94 108 HIS A N 1
ATOM 847 C CA . HIS A 1 108 ? 11.553 -5.045 4.069 1.00 95.94 108 HIS A CA 1
ATOM 848 C C . HIS A 1 108 ? 11.502 -3.522 3.938 1.00 95.94 108 HIS A C 1
ATOM 850 O O . HIS A 1 108 ? 10.914 -2.999 2.993 1.00 95.94 108 HIS A O 1
ATOM 856 N N . ARG A 1 109 ? 12.184 -2.799 4.831 1.00 96.38 109 ARG A N 1
ATOM 857 C CA . ARG A 1 109 ? 12.299 -1.339 4.733 1.00 96.38 109 ARG A CA 1
ATOM 858 C C . ARG A 1 109 ? 12.937 -0.915 3.409 1.00 96.38 109 ARG A C 1
ATOM 860 O O . ARG A 1 109 ? 12.401 -0.046 2.729 1.00 96.38 109 ARG A O 1
ATOM 867 N N . ASP A 1 110 ? 14.049 -1.539 3.036 1.00 95.75 110 ASP A N 1
ATOM 868 C CA . ASP A 1 110 ? 14.775 -1.209 1.809 1.00 95.75 110 ASP A CA 1
ATOM 869 C C . ASP A 1 110 ? 13.909 -1.486 0.569 1.00 95.75 110 ASP A C 1
ATOM 871 O O . ASP A 1 110 ? 13.896 -0.685 -0.363 1.00 95.75 110 ASP A O 1
ATOM 875 N N . MET A 1 111 ? 13.108 -2.558 0.590 1.00 96.62 111 MET A N 1
ATOM 876 C CA . MET A 1 111 ? 12.124 -2.854 -0.453 1.00 96.62 111 MET A CA 1
ATOM 877 C C . MET A 1 111 ? 11.053 -1.756 -0.569 1.00 96.62 111 MET A C 1
ATOM 879 O O . MET A 1 111 ? 10.771 -1.291 -1.673 1.00 96.62 111 MET A O 1
ATOM 883 N N . LEU A 1 112 ? 10.473 -1.300 0.547 1.00 97.50 112 LEU A N 1
ATOM 884 C CA . LEU A 1 112 ? 9.475 -0.221 0.529 1.00 97.50 112 LEU A CA 1
ATOM 885 C C . LEU A 1 112 ? 10.064 1.091 -0.007 1.00 97.50 112 LEU A C 1
ATOM 887 O O . LEU A 1 112 ? 9.424 1.769 -0.811 1.00 97.50 112 LEU A O 1
ATOM 891 N N . LEU A 1 113 ? 11.289 1.431 0.403 1.00 96.31 113 LEU A N 1
ATOM 892 C CA . LEU A 1 113 ? 11.981 2.640 -0.052 1.00 96.31 113 LEU A CA 1
ATOM 893 C C . LEU A 1 113 ? 12.383 2.562 -1.530 1.00 96.31 113 LEU A C 1
ATOM 895 O O . LEU A 1 113 ? 12.282 3.558 -2.244 1.00 96.31 113 LEU A O 1
ATOM 899 N N . TYR A 1 114 ? 12.762 1.379 -2.016 1.00 95.25 114 TYR A N 1
ATOM 900 C CA . TYR A 1 114 ? 13.015 1.138 -3.436 1.00 95.25 114 TYR A CA 1
ATOM 901 C C . TYR A 1 114 ? 11.756 1.361 -4.288 1.00 95.25 114 TYR A C 1
ATOM 903 O O . TYR A 1 114 ? 11.800 2.023 -5.322 1.00 95.25 114 TYR A O 1
ATOM 911 N N . PHE A 1 115 ? 10.596 0.866 -3.851 1.00 96.50 115 PHE A N 1
ATOM 912 C CA . PHE A 1 115 ? 9.344 1.153 -4.558 1.00 96.50 115 PHE A CA 1
ATOM 913 C C . PHE A 1 115 ? 8.938 2.623 -4.441 1.00 96.50 115 PHE A C 1
ATOM 915 O O . PHE A 1 115 ? 8.426 3.193 -5.406 1.00 96.50 115 PHE A O 1
ATOM 922 N N . ALA A 1 116 ? 9.215 3.270 -3.306 1.00 95.62 116 ALA A N 1
ATOM 923 C CA . ALA A 1 116 ? 8.984 4.699 -3.156 1.00 95.62 116 ALA A CA 1
ATOM 924 C C . ALA A 1 116 ? 9.789 5.514 -4.181 1.00 95.62 116 ALA A C 1
ATOM 926 O O . ALA A 1 116 ? 9.225 6.428 -4.782 1.00 95.62 116 ALA A O 1
ATOM 927 N N . SER A 1 117 ? 11.057 5.177 -4.448 1.00 94.19 117 SER A N 1
ATOM 928 C CA . SER A 1 117 ? 11.842 5.885 -5.470 1.00 94.19 117 SER A CA 1
ATOM 929 C C . SER A 1 117 ? 11.261 5.700 -6.872 1.00 94.19 117 SER A C 1
ATOM 931 O O . SER A 1 117 ? 11.139 6.680 -7.602 1.00 94.19 117 SER A O 1
ATOM 933 N N . ILE A 1 118 ? 10.815 4.489 -7.224 1.00 94.50 118 ILE A N 1
ATOM 934 C CA . ILE A 1 118 ? 10.167 4.219 -8.518 1.00 94.50 118 ILE A CA 1
ATOM 935 C C . ILE A 1 118 ? 8.863 5.010 -8.666 1.00 94.50 118 ILE A C 1
ATOM 937 O O . ILE A 1 118 ? 8.632 5.621 -9.704 1.00 94.50 118 ILE A O 1
ATOM 941 N N . ILE A 1 119 ? 8.002 4.996 -7.646 1.00 93.19 119 ILE A N 1
ATOM 942 C CA . ILE A 1 119 ? 6.653 5.580 -7.707 1.00 93.19 119 ILE A CA 1
ATOM 943 C C . ILE A 1 119 ? 6.696 7.112 -7.632 1.00 93.19 119 ILE A C 1
ATOM 945 O O . ILE A 1 119 ? 5.877 7.797 -8.253 1.00 93.19 119 ILE A O 1
ATOM 949 N N . LEU A 1 120 ? 7.608 7.670 -6.834 1.00 94.81 120 LEU A N 1
ATOM 950 C CA . LEU A 1 120 ? 7.648 9.105 -6.554 1.00 94.81 120 LEU A CA 1
ATOM 951 C C . LEU A 1 120 ? 8.536 9.878 -7.531 1.00 94.81 120 LEU A C 1
ATOM 953 O O . LEU A 1 120 ? 8.164 10.998 -7.884 1.00 94.81 120 LEU A O 1
ATOM 957 N N . ASP A 1 121 ? 9.657 9.295 -7.968 1.00 92.25 121 ASP A N 1
ATOM 958 C CA . ASP A 1 121 ? 10.602 9.903 -8.912 1.00 92.25 121 ASP A CA 1
ATOM 959 C C . ASP A 1 121 ? 11.192 8.855 -9.888 1.00 92.25 121 ASP A C 1
ATOM 961 O O . ASP A 1 121 ? 12.364 8.473 -9.780 1.00 92.25 121 ASP A O 1
ATOM 965 N N . PRO A 1 122 ? 10.406 8.393 -10.884 1.00 91.12 122 PRO A N 1
ATOM 966 C CA . PRO A 1 122 ? 10.870 7.406 -11.859 1.00 91.12 122 PRO A CA 1
ATOM 967 C C . PRO A 1 122 ? 12.126 7.847 -12.629 1.00 91.12 122 PRO A C 1
ATOM 969 O O . PRO A 1 122 ? 12.933 7.018 -13.050 1.00 91.12 122 PRO A O 1
ATOM 972 N N . GLU A 1 123 ? 12.307 9.151 -12.862 1.00 91.00 123 GLU A N 1
ATOM 973 C CA . GLU A 1 123 ? 13.465 9.677 -13.593 1.00 91.00 123 GLU A CA 1
ATOM 974 C C . GLU A 1 123 ? 14.726 9.697 -12.733 1.00 91.00 123 GLU A C 1
ATOM 976 O O . GLU A 1 123 ? 15.794 9.278 -13.189 1.00 91.00 123 GLU A O 1
ATOM 981 N N . GLY A 1 124 ? 14.619 10.150 -11.482 1.00 88.50 124 GLY A N 1
ATOM 982 C CA . GLY A 1 124 ? 15.689 10.031 -10.495 1.00 88.50 124 GLY A CA 1
ATOM 983 C C . GLY A 1 124 ? 16.096 8.582 -10.272 1.00 88.50 124 GLY A C 1
ATOM 984 O O . GLY A 1 124 ? 17.290 8.280 -10.307 1.00 88.50 124 GLY A O 1
ATOM 985 N N . HIS A 1 125 ? 15.122 7.676 -10.157 1.00 90.00 125 HIS A N 1
ATOM 986 C CA . HIS A 1 125 ? 15.373 6.241 -10.028 1.00 90.00 125 HIS A CA 1
ATOM 987 C C . HIS A 1 125 ? 16.164 5.677 -11.211 1.00 90.00 125 HIS A C 1
ATOM 989 O O . HIS A 1 125 ? 17.168 4.996 -11.009 1.00 90.00 125 HIS A O 1
ATOM 995 N N . ARG A 1 126 ? 15.765 6.000 -12.451 1.00 89.31 126 ARG A N 1
ATOM 996 C CA . ARG A 1 126 ? 16.497 5.579 -13.660 1.00 89.31 126 ARG A CA 1
ATOM 997 C C . ARG A 1 126 ? 17.947 6.063 -13.643 1.00 89.31 126 ARG A C 1
ATOM 999 O O . ARG A 1 126 ? 18.853 5.254 -13.810 1.00 89.31 126 ARG A O 1
ATOM 1006 N N . ARG A 1 127 ? 18.178 7.350 -13.353 1.00 91.25 127 ARG A N 1
ATOM 1007 C CA . ARG A 1 127 ? 19.537 7.919 -13.262 1.00 91.25 127 ARG A CA 1
ATOM 1008 C C . ARG A 1 127 ? 20.385 7.241 -12.187 1.00 91.25 127 ARG A C 1
ATOM 1010 O O . ARG A 1 127 ? 21.566 6.988 -12.407 1.00 91.25 127 ARG A O 1
ATOM 1017 N N . TRP A 1 128 ? 19.794 6.944 -11.032 1.00 88.00 128 TRP A N 1
ATOM 1018 C CA . TRP A 1 128 ? 20.470 6.235 -9.946 1.00 88.00 128 TRP A CA 1
ATOM 1019 C C . TRP A 1 128 ? 20.847 4.800 -10.343 1.00 88.00 128 TRP A C 1
ATOM 1021 O O . TRP A 1 128 ? 21.987 4.386 -10.133 1.00 88.00 128 TRP A O 1
ATOM 1031 N N . MET A 1 129 ? 19.935 4.069 -10.992 1.00 88.69 129 MET A N 1
ATOM 1032 C CA . MET A 1 129 ? 20.204 2.725 -11.515 1.00 88.69 129 MET A CA 1
ATOM 1033 C C . MET A 1 129 ? 21.313 2.724 -12.575 1.00 88.69 129 MET A C 1
ATOM 1035 O O . MET A 1 129 ? 22.178 1.846 -12.552 1.00 88.69 129 MET A O 1
ATOM 1039 N N . ASP A 1 130 ? 21.324 3.715 -13.470 1.00 89.19 130 ASP A N 1
ATOM 1040 C CA . ASP A 1 130 ? 22.376 3.874 -14.478 1.00 89.19 130 ASP A CA 1
ATOM 1041 C C . ASP A 1 130 ? 23.734 4.177 -13.833 1.00 89.19 130 ASP A C 1
ATOM 1043 O O . ASP A 1 130 ? 24.749 3.613 -14.239 1.00 89.19 130 ASP A O 1
ATOM 1047 N N . ALA A 1 131 ? 23.769 5.018 -12.796 1.00 87.25 131 ALA A N 1
ATOM 1048 C CA . ALA A 1 131 ? 24.996 5.313 -12.059 1.00 87.25 131 ALA A CA 1
ATOM 1049 C C . ALA A 1 131 ? 25.563 4.072 -11.349 1.00 87.25 131 ALA A C 1
ATOM 1051 O O . ALA A 1 131 ? 26.769 3.853 -11.393 1.00 87.25 131 ALA A O 1
ATOM 1052 N N . ILE A 1 132 ? 24.709 3.233 -10.747 1.00 85.62 132 ILE A N 1
ATOM 1053 C CA . ILE A 1 132 ? 25.135 1.970 -10.117 1.00 85.62 132 ILE A CA 1
ATOM 1054 C C . ILE A 1 132 ? 25.664 0.983 -11.154 1.00 85.62 132 ILE A C 1
ATOM 1056 O O . ILE A 1 132 ? 26.671 0.323 -10.914 1.00 85.62 132 ILE A O 1
ATOM 1060 N N . ARG A 1 133 ? 24.979 0.854 -12.297 1.00 82.88 133 ARG A N 1
ATOM 1061 C CA . ARG A 1 133 ? 25.383 -0.062 -13.372 1.00 82.88 133 ARG A CA 1
ATOM 1062 C C . ARG A 1 133 ? 26.733 0.321 -13.974 1.00 82.88 133 ARG A C 1
ATOM 1064 O O . ARG A 1 133 ? 27.487 -0.559 -14.370 1.00 82.88 133 ARG A O 1
ATOM 1071 N N . ASN A 1 134 ? 27.005 1.619 -14.055 1.00 80.75 134 ASN A N 1
ATOM 1072 C CA . ASN A 1 134 ? 28.215 2.163 -14.655 1.00 80.75 134 ASN A CA 1
ATOM 1073 C C . ASN A 1 134 ? 29.318 2.467 -13.625 1.00 80.75 134 ASN A C 1
ATOM 1075 O O . ASN A 1 134 ? 30.307 3.089 -14.007 1.00 80.75 134 ASN A O 1
ATOM 1079 N N . ASP A 1 135 ? 29.173 2.081 -12.348 1.00 75.94 135 ASP A N 1
ATOM 1080 C CA . ASP A 1 135 ? 30.234 2.259 -11.349 1.00 75.94 135 ASP A CA 1
ATOM 1081 C C . ASP A 1 135 ? 31.340 1.218 -11.584 1.00 75.94 135 ASP A C 1
ATOM 1083 O O . ASP A 1 135 ? 31.131 0.035 -11.313 1.00 75.94 135 ASP A O 1
ATOM 1087 N N . PRO A 1 136 ? 32.536 1.623 -12.050 1.00 61.34 136 PRO A N 1
ATOM 1088 C CA . PRO A 1 136 ? 33.624 0.698 -12.362 1.00 61.34 136 PRO A CA 1
ATOM 1089 C C . PRO A 1 136 ? 34.258 0.057 -11.115 1.00 61.34 136 PRO A C 1
ATOM 1091 O O . PRO A 1 136 ? 35.221 -0.697 -11.234 1.00 61.34 136 PRO A O 1
ATOM 1094 N N . ARG A 1 137 ? 33.776 0.394 -9.910 1.00 65.00 137 ARG A N 1
ATOM 1095 C CA . ARG A 1 137 ? 34.195 -0.205 -8.633 1.00 65.00 137 ARG A CA 1
ATOM 1096 C C . ARG A 1 137 ? 33.304 -1.374 -8.193 1.00 65.00 137 ARG A C 1
ATOM 1098 O O . ARG A 1 137 ? 33.523 -1.899 -7.100 1.00 65.00 137 ARG A O 1
ATOM 1105 N N . ARG A 1 138 ? 32.316 -1.756 -9.007 1.00 54.34 138 ARG A N 1
ATOM 1106 C CA . ARG A 1 138 ? 31.510 -2.972 -8.852 1.00 54.34 138 ARG A CA 1
ATOM 1107 C C . ARG A 1 138 ? 31.864 -4.023 -9.894 1.00 54.34 138 ARG A C 1
ATOM 1109 O O . ARG A 1 138 ? 32.198 -3.638 -11.032 1.00 54.34 138 ARG A O 1
#